Protein AF-A0A820RBP0-F1 (afdb_monomer_lite)

Secondary structure (DSSP, 8-state):
-B-HHHHHHHHHHHHTTTT--EEEE---SS--HHHHHHHHHHHHTT-EEEEEEETTEEEEEE---S-EEGGGGTT-GGGGGGHHHHHHHHSEEE-------SS-----HHHHHHHHHTT-EESSSSEEE-----------EEEE-BPP-

InterPro domains:
  IPR013792 RNA 3'-terminal phosphate cyclase/enolpyruvate transferase, alpha/beta [SSF55205] (1-123)
  IPR036968 Enolpyruvate transferase domain superfamily [G3DSA:3.65.10.10] (3-129)

Sequence (149 aa):
PTDKNVCVHLLFAAIGLRRNVCFVNGFSKNLSYDVIRILQWIDDYNIANLHFSNQQSLTITPNDHKLIDLTTASFSRASIDIAGNILLTYGIVHCIEVGGCQFTKRPIDRHLNLLVALGGYTDDGKIFYLKKDWKNSNDEFIFDCRTTN

Radius of gyration: 15.4 Å; chains: 1; bounding box: 37×34×46 Å

Structure (mmCIF, N/CA/C/O backbone):
data_AF-A0A820RBP0-F1
#
_entry.id   AF-A0A820RBP0-F1
#
loop_
_atom_site.group_PDB
_atom_site.id
_atom_site.type_symbol
_atom_site.label_atom_id
_atom_site.label_alt_id
_atom_site.label_comp_id
_atom_site.label_asym_id
_atom_site.label_entity_id
_atom_site.label_seq_id
_atom_site.pdbx_PDB_ins_code
_atom_site.Cartn_x
_atom_site.Cartn_y
_atom_site.Cartn_z
_atom_site.occupancy
_atom_site.B_iso_or_equiv
_atom_site.auth_seq_id
_atom_site.auth_comp_id
_atom_site.auth_asym_id
_atom_site.auth_atom_id
_atom_site.pdbx_PDB_model_num
ATOM 1 N N . PRO A 1 1 ? -3.572 0.327 23.825 1.00 64.81 1 PRO A N 1
ATOM 2 C CA . PRO A 1 1 ? -3.258 1.475 22.938 1.00 64.81 1 PRO A CA 1
ATOM 3 C C . PRO A 1 1 ? -2.958 0.949 21.534 1.00 64.81 1 PRO A C 1
ATOM 5 O O . PRO A 1 1 ? -2.448 -0.162 21.438 1.00 64.81 1 PRO A O 1
ATOM 8 N N . THR A 1 2 ? -3.304 1.679 20.473 1.00 77.50 2 THR A N 1
ATOM 9 C CA . THR A 1 2 ? -2.952 1.264 19.103 1.00 77.50 2 THR A CA 1
ATOM 10 C C . THR A 1 2 ? -1.495 1.596 18.835 1.00 77.50 2 THR A C 1
ATOM 12 O O . THR A 1 2 ? -1.098 2.749 19.016 1.00 77.50 2 THR A O 1
ATOM 15 N N . ASP A 1 3 ? -0.710 0.621 18.382 1.00 87.19 3 ASP A N 1
ATOM 16 C CA . ASP A 1 3 ? 0.626 0.914 17.875 1.00 87.19 3 ASP A CA 1
ATOM 17 C C . ASP A 1 3 ? 0.512 1.504 16.465 1.00 87.19 3 ASP A C 1
ATOM 19 O O . ASP A 1 3 ? -0.050 0.897 15.549 1.00 87.19 3 ASP A O 1
ATOM 23 N N . LYS A 1 4 ? 1.041 2.719 16.295 1.00 87.62 4 LYS A N 1
ATOM 24 C CA . LYS A 1 4 ? 1.002 3.434 15.019 1.00 87.62 4 LYS A CA 1
ATOM 25 C C . LYS A 1 4 ? 1.669 2.638 13.900 1.00 87.62 4 LYS A C 1
ATOM 27 O O . LYS A 1 4 ? 1.103 2.541 12.816 1.00 87.62 4 LYS A O 1
ATOM 32 N N . ASN A 1 5 ? 2.880 2.144 14.136 1.00 88.25 5 ASN A N 1
ATOM 33 C CA . ASN A 1 5 ? 3.684 1.510 13.098 1.00 88.25 5 ASN A CA 1
ATOM 34 C C . ASN A 1 5 ? 3.034 0.192 12.683 1.00 88.25 5 ASN A C 1
ATOM 36 O O . ASN A 1 5 ? 2.888 -0.066 11.491 1.00 88.25 5 ASN A O 1
ATOM 40 N N . VAL A 1 6 ? 2.550 -0.586 13.656 1.00 88.44 6 VAL A N 1
ATOM 41 C CA . VAL A 1 6 ? 1.792 -1.814 13.382 1.00 88.44 6 VAL A CA 1
ATOM 42 C C . VAL A 1 6 ? 0.554 -1.499 12.544 1.00 88.44 6 VAL A C 1
ATOM 44 O O . VAL A 1 6 ? 0.346 -2.124 11.510 1.00 88.44 6 VAL A O 1
ATOM 47 N N . CYS A 1 7 ? -0.237 -0.493 12.927 1.00 89.19 7 CYS A N 1
ATOM 48 C CA . CYS A 1 7 ? -1.435 -0.109 12.180 1.00 89.19 7 CYS A CA 1
ATOM 49 C C . CYS A 1 7 ? -1.113 0.297 10.730 1.00 89.19 7 CYS A C 1
ATOM 51 O O . CYS A 1 7 ? -1.757 -0.192 9.808 1.00 89.19 7 CYS A O 1
ATOM 53 N N . VAL A 1 8 ? -0.076 1.115 10.515 1.00 89.88 8 VAL A N 1
ATOM 54 C CA . VAL A 1 8 ? 0.390 1.513 9.174 1.00 89.88 8 VAL A CA 1
ATOM 55 C C . VAL A 1 8 ? 0.734 0.292 8.314 1.00 89.88 8 VAL A C 1
ATOM 57 O O . VAL A 1 8 ? 0.234 0.172 7.197 1.00 89.88 8 VAL A O 1
ATOM 60 N N . HIS A 1 9 ? 1.542 -0.638 8.830 1.00 88.38 9 HIS A N 1
ATOM 61 C CA . HIS A 1 9 ? 1.934 -1.827 8.070 1.00 88.38 9 HIS A CA 1
ATOM 62 C C . HIS A 1 9 ? 0.759 -2.775 7.810 1.00 88.38 9 HIS A C 1
ATOM 64 O O . HIS A 1 9 ? 0.684 -3.351 6.728 1.00 88.38 9 HIS A O 1
ATOM 70 N N . LEU A 1 10 ? -0.175 -2.917 8.755 1.00 89.19 10 LEU A N 1
ATOM 71 C CA . LEU A 1 10 ? -1.364 -3.754 8.574 1.00 89.19 10 LEU A CA 1
ATOM 72 C C . LEU A 1 10 ? -2.340 -3.171 7.547 1.00 89.19 10 LEU A C 1
ATOM 74 O O . LEU A 1 10 ? -2.876 -3.920 6.734 1.00 89.19 10 LEU A O 1
ATOM 78 N N . LEU A 1 11 ? -2.536 -1.848 7.536 1.00 90.44 11 LEU A N 1
ATOM 79 C CA . LEU A 1 11 ? -3.332 -1.173 6.505 1.00 90.44 11 LEU A CA 1
ATOM 80 C C . LEU A 1 11 ? -2.748 -1.410 5.114 1.00 90.44 11 LEU A C 1
ATOM 82 O O . LEU A 1 11 ? -3.474 -1.743 4.180 1.00 90.44 11 LEU A O 1
ATOM 86 N N . PHE A 1 12 ? -1.429 -1.290 4.984 1.00 89.19 12 PHE A N 1
ATOM 87 C CA . PHE A 1 12 ? -0.759 -1.594 3.731 1.00 89.19 12 PHE A CA 1
ATOM 88 C C . PHE A 1 12 ? -0.865 -3.079 3.366 1.00 89.19 12 PHE A C 1
ATOM 90 O O . PHE A 1 12 ? -1.239 -3.406 2.244 1.00 89.19 12 PHE A O 1
ATOM 97 N N . ALA A 1 13 ? -0.625 -3.997 4.301 1.00 87.12 13 ALA A N 1
ATOM 98 C CA . ALA A 1 13 ? -0.778 -5.426 4.041 1.00 87.12 13 ALA A CA 1
ATOM 99 C C . ALA A 1 13 ? -2.185 -5.764 3.519 1.00 87.12 13 ALA A C 1
ATOM 101 O O . ALA A 1 13 ? -2.299 -6.510 2.550 1.00 87.12 13 ALA A O 1
ATOM 102 N N . ALA A 1 14 ? -3.231 -5.157 4.092 1.00 88.38 14 ALA A N 1
ATOM 103 C CA . ALA A 1 14 ? -4.622 -5.366 3.694 1.00 88.38 14 ALA A CA 1
ATOM 104 C C . ALA A 1 14 ? -4.897 -5.021 2.220 1.00 88.38 14 ALA A C 1
ATOM 106 O O . ALA A 1 14 ? -5.542 -5.798 1.520 1.00 88.38 14 ALA A O 1
ATOM 107 N N . ILE A 1 15 ? -4.366 -3.900 1.719 1.00 86.12 15 ILE A N 1
ATOM 108 C CA . ILE A 1 15 ? -4.494 -3.486 0.303 1.00 86.12 15 ILE A CA 1
ATOM 109 C C . ILE A 1 15 ? -3.884 -4.532 -0.642 1.00 86.12 15 ILE A C 1
ATOM 111 O O . ILE A 1 15 ? -4.366 -4.769 -1.754 1.00 86.12 15 ILE A O 1
ATOM 115 N N . GLY A 1 16 ? -2.814 -5.168 -0.175 1.00 82.19 16 GLY A N 1
ATOM 116 C CA . GLY A 1 16 ? -2.076 -6.197 -0.880 1.00 82.19 16 GLY A CA 1
ATOM 117 C C . GLY A 1 16 ? -2.789 -7.542 -1.021 1.00 82.19 16 GLY A C 1
ATOM 118 O O . GLY A 1 16 ? -2.331 -8.395 -1.772 1.00 82.19 16 GLY A O 1
ATOM 119 N N . LEU A 1 17 ? -3.915 -7.758 -0.339 1.00 80.69 17 LEU A N 1
ATOM 120 C CA . LEU A 1 17 ? -4.596 -9.053 -0.329 1.00 80.69 17 LEU A CA 1
ATOM 121 C C . LEU A 1 17 ? -5.629 -9.237 -1.452 1.00 80.69 17 LEU A C 1
ATOM 123 O O . LEU A 1 17 ? -6.337 -10.227 -1.400 1.00 80.69 17 LEU A O 1
ATOM 127 N N . ARG A 1 18 ? -5.751 -8.315 -2.422 1.00 74.19 18 ARG A N 1
ATOM 128 C CA . ARG A 1 18 ? -6.648 -8.345 -3.610 1.00 74.19 18 ARG A CA 1
ATOM 129 C C . ARG A 1 18 ? -7.845 -9.306 -3.536 1.00 74.19 18 ARG A C 1
ATOM 131 O O . ARG A 1 18 ? -7.694 -10.508 -3.723 1.00 74.19 18 ARG A O 1
ATOM 138 N N . ARG A 1 19 ? -9.057 -8.743 -3.438 1.00 69.56 19 ARG A N 1
ATOM 139 C CA . ARG A 1 19 ? -10.358 -9.451 -3.345 1.00 69.56 19 ARG A CA 1
ATOM 140 C C . ARG A 1 19 ? -10.629 -10.169 -2.020 1.00 69.56 19 ARG A C 1
ATOM 142 O O . ARG A 1 19 ? -11.751 -10.621 -1.821 1.00 69.56 19 ARG A O 1
ATOM 149 N N . ASN A 1 20 ? -9.663 -10.212 -1.111 1.00 75.69 20 ASN A N 1
ATOM 150 C CA . ASN A 1 20 ? -9.859 -10.745 0.231 1.00 75.69 20 ASN A CA 1
ATOM 151 C C . ASN A 1 20 ? -10.341 -9.655 1.189 1.00 75.69 20 ASN A C 1
ATOM 153 O O . ASN A 1 20 ? -9.841 -8.528 1.167 1.00 75.69 20 ASN A O 1
ATOM 157 N N . VAL A 1 21 ? -11.300 -10.000 2.046 1.00 79.44 21 VAL A N 1
ATOM 158 C CA . VAL A 1 21 ? -11.778 -9.100 3.097 1.00 79.44 21 VAL A CA 1
ATOM 159 C C . VAL A 1 21 ? -10.801 -9.159 4.262 1.00 79.44 21 VAL A C 1
ATOM 161 O O . VAL A 1 21 ? -10.451 -10.234 4.754 1.00 79.44 21 VAL A O 1
ATOM 164 N N . CYS A 1 22 ? -10.355 -7.987 4.694 1.00 82.06 22 CYS A N 1
ATOM 165 C CA . CYS A 1 22 ? -9.424 -7.848 5.794 1.00 82.06 22 CYS A CA 1
ATOM 166 C C . CYS A 1 22 ? -10.085 -7.136 6.973 1.00 82.06 22 CYS A C 1
ATOM 168 O O . CYS A 1 22 ? -10.597 -6.025 6.830 1.00 82.06 22 CYS A O 1
ATOM 170 N N . PHE A 1 23 ? -9.997 -7.735 8.157 1.00 79.94 23 PHE A N 1
ATOM 171 C CA . PHE A 1 23 ? -10.451 -7.126 9.405 1.00 79.94 23 PHE A CA 1
ATOM 172 C C . PHE A 1 23 ? -9.249 -6.644 10.205 1.00 79.94 23 PHE A C 1
ATOM 174 O O . PHE A 1 23 ? -8.421 -7.448 10.624 1.00 79.94 23 PHE A O 1
ATOM 181 N N . VAL A 1 24 ? -9.154 -5.338 10.436 1.00 77.81 24 VAL A N 1
ATOM 182 C CA . VAL A 1 24 ? -8.121 -4.740 11.283 1.00 77.81 24 VAL A CA 1
ATOM 183 C C . VAL A 1 24 ? -8.773 -4.295 12.589 1.00 77.81 24 VAL A C 1
ATOM 185 O O . VAL A 1 24 ? -9.561 -3.347 12.627 1.00 77.81 24 VAL A O 1
ATOM 188 N N . ASN A 1 25 ? -8.456 -5.009 13.667 1.00 81.81 25 ASN A N 1
ATOM 189 C CA . ASN A 1 25 ? -8.980 -4.745 15.007 1.00 81.81 25 ASN A CA 1
ATOM 190 C C . ASN A 1 25 ? -7.990 -3.948 15.854 1.00 81.81 25 ASN A C 1
ATOM 192 O O . 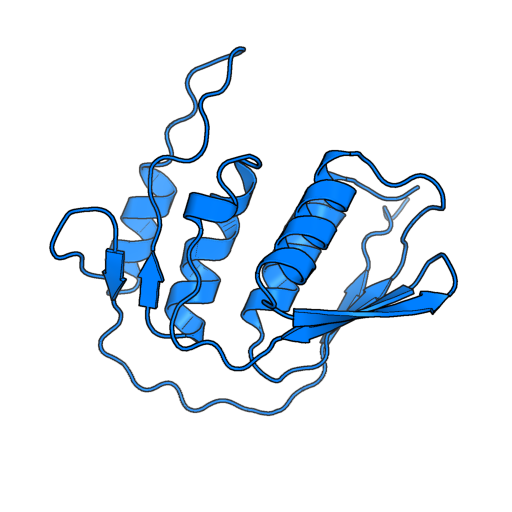ASN A 1 25 ? -6.784 -3.996 15.621 1.00 81.81 25 ASN A O 1
ATOM 196 N N . GLY A 1 26 ? -8.498 -3.272 16.887 1.00 72.88 26 GLY A N 1
ATOM 197 C CA . GLY A 1 26 ? -7.668 -2.581 17.875 1.00 72.88 26 GLY A CA 1
ATOM 198 C C . GLY A 1 26 ? -7.421 -1.104 17.584 1.00 72.88 26 GLY A C 1
ATOM 199 O O . GLY A 1 26 ? -6.500 -0.529 18.169 1.00 72.88 26 GLY A O 1
ATOM 200 N N . PHE A 1 27 ? -8.233 -0.478 16.724 1.00 80.06 27 PHE A N 1
ATOM 201 C CA . PHE A 1 27 ? -8.213 0.973 16.547 1.00 80.06 27 PHE A CA 1
ATOM 202 C C . PHE A 1 27 ? -8.585 1.652 17.871 1.00 80.06 27 PHE A C 1
ATOM 204 O O . PHE A 1 27 ? -9.561 1.303 18.535 1.00 80.06 27 PHE A O 1
ATOM 211 N N . SER A 1 28 ? -7.779 2.618 18.295 1.00 77.19 28 SER A N 1
ATOM 212 C CA . SER A 1 28 ? -8.120 3.496 19.407 1.00 77.19 28 SER A CA 1
ATOM 213 C C . SER A 1 28 ? -8.971 4.646 18.884 1.00 77.19 28 SER A C 1
ATOM 215 O O . SER A 1 28 ? -8.874 5.009 17.714 1.00 77.19 28 SER A O 1
ATOM 217 N N . LYS A 1 29 ? -9.756 5.277 19.765 1.00 76.56 29 LYS A N 1
ATOM 218 C CA . LYS A 1 29 ? -10.550 6.462 19.397 1.00 76.56 29 LYS A CA 1
ATOM 219 C C . LYS A 1 29 ? -9.692 7.606 18.838 1.00 76.56 29 LYS A C 1
ATOM 221 O O . LYS A 1 29 ? -10.199 8.427 18.085 1.00 76.56 29 LYS A O 1
ATOM 226 N N . ASN A 1 30 ? -8.406 7.640 19.194 1.00 81.44 30 ASN A N 1
ATOM 227 C CA . ASN A 1 30 ? -7.466 8.678 18.794 1.00 81.44 30 ASN A CA 1
ATOM 228 C C . ASN A 1 30 ? -6.434 8.088 17.831 1.00 81.44 30 ASN A C 1
ATOM 230 O O . ASN A 1 30 ? -5.362 7.638 18.242 1.00 81.44 30 ASN A O 1
ATOM 234 N N . LEU A 1 31 ? -6.767 8.066 16.543 1.00 85.69 31 LEU A N 1
ATOM 235 C CA . LEU A 1 31 ? -5.827 7.632 15.516 1.00 85.69 31 LEU A CA 1
ATOM 236 C C . LEU A 1 31 ? -4.732 8.664 15.308 1.00 85.69 31 LEU A C 1
ATOM 238 O O . LEU A 1 31 ? -4.951 9.871 15.395 1.00 85.69 31 LEU A O 1
ATOM 242 N N . SER A 1 32 ? -3.533 8.165 15.026 1.00 90.12 32 SER A N 1
ATOM 243 C CA . SER A 1 32 ? -2.438 9.032 14.625 1.00 90.12 32 SER A CA 1
ATOM 244 C C . SER A 1 32 ? -2.742 9.658 13.263 1.00 90.12 32 SER A C 1
ATOM 246 O O . SER A 1 32 ? -3.438 9.078 12.426 1.00 90.12 32 SER A O 1
ATOM 248 N N . TYR A 1 33 ? -2.163 10.831 13.022 1.00 90.31 33 TYR A N 1
ATOM 249 C CA . TYR A 1 33 ? -2.302 11.526 11.746 1.00 90.31 33 TYR A CA 1
ATOM 250 C C . TYR A 1 33 ? -1.813 10.677 10.557 1.00 90.31 33 TYR A C 1
ATOM 252 O O . TYR A 1 33 ? -2.465 10.659 9.519 1.00 90.31 33 TYR A O 1
ATOM 260 N N . ASP A 1 34 ? -0.733 9.905 10.726 1.00 89.19 34 ASP A N 1
ATOM 261 C CA . ASP A 1 34 ? -0.207 9.011 9.682 1.00 89.19 34 ASP A CA 1
ATOM 262 C C . ASP A 1 34 ? -1.237 7.951 9.263 1.00 89.19 34 ASP A C 1
ATOM 264 O O . ASP A 1 34 ? -1.427 7.705 8.074 1.00 89.19 34 ASP A O 1
ATOM 268 N N . VAL A 1 35 ? -1.934 7.354 10.237 1.00 91.25 35 VAL A N 1
ATOM 269 C CA . VAL A 1 35 ? -2.987 6.358 9.988 1.00 91.25 35 VAL A CA 1
ATOM 270 C C . VAL A 1 35 ? -4.173 7.003 9.273 1.00 91.25 35 VAL A C 1
ATOM 272 O O . VAL A 1 35 ? -4.642 6.467 8.274 1.00 91.25 35 VAL A O 1
ATOM 275 N N . ILE A 1 36 ? -4.621 8.177 9.733 1.00 92.12 36 ILE A N 1
ATOM 276 C CA . ILE A 1 36 ? -5.725 8.918 9.101 1.00 92.12 36 ILE A CA 1
ATOM 277 C C . ILE A 1 36 ? -5.402 9.225 7.637 1.00 92.12 36 ILE A C 1
ATOM 279 O O . ILE A 1 36 ? -6.236 8.993 6.768 1.00 92.12 36 ILE A O 1
ATOM 283 N N . ARG A 1 37 ? -4.182 9.685 7.346 1.00 93.12 37 ARG A N 1
ATOM 284 C CA . ARG A 1 37 ? -3.767 9.993 5.974 1.00 93.12 37 ARG A CA 1
ATOM 285 C C . ARG A 1 37 ? -3.744 8.778 5.058 1.00 93.12 37 ARG A C 1
ATOM 287 O O . ARG A 1 37 ? -4.060 8.915 3.883 1.00 93.12 37 ARG A O 1
ATOM 294 N N . ILE A 1 38 ? -3.368 7.605 5.569 1.00 92.81 38 ILE A N 1
ATOM 295 C CA . ILE A 1 38 ? -3.424 6.362 4.789 1.00 92.81 38 ILE A CA 1
ATOM 296 C C . ILE A 1 38 ? -4.876 6.000 4.480 1.00 92.81 38 ILE A C 1
ATOM 298 O O . ILE A 1 38 ? -5.173 5.670 3.339 1.00 92.81 38 ILE A O 1
ATOM 302 N N . LEU A 1 39 ? -5.782 6.102 5.456 1.00 93.88 39 LEU A N 1
ATOM 303 C CA . LEU A 1 39 ? -7.207 5.840 5.232 1.00 93.88 39 LEU A CA 1
ATOM 304 C C . LEU A 1 39 ? -7.809 6.809 4.204 1.00 93.88 39 LEU A C 1
ATOM 306 O O . LEU A 1 39 ? -8.515 6.368 3.307 1.00 93.88 39 LEU A O 1
ATOM 310 N N . GLN A 1 40 ? -7.474 8.099 4.296 1.00 94.31 40 GLN A N 1
ATOM 311 C CA . GLN A 1 40 ? -7.878 9.105 3.308 1.00 94.31 40 GLN A CA 1
ATOM 312 C C . GLN A 1 40 ? -7.333 8.781 1.921 1.00 94.31 40 GLN A C 1
ATOM 314 O O . GLN A 1 40 ? -8.080 8.792 0.959 1.00 94.31 40 GLN A O 1
ATOM 319 N N . TRP A 1 41 ? -6.056 8.417 1.814 1.00 93.50 41 TRP A N 1
ATOM 320 C CA . TRP A 1 41 ? -5.469 8.011 0.540 1.00 93.50 41 TRP A CA 1
ATOM 321 C C . TRP A 1 41 ? -6.153 6.779 -0.065 1.00 93.50 41 TRP A C 1
ATOM 323 O O . TRP A 1 41 ? -6.380 6.737 -1.271 1.00 93.50 41 TRP A O 1
ATOM 333 N N . ILE A 1 42 ? -6.511 5.789 0.756 1.00 93.50 42 ILE A N 1
ATOM 334 C CA . ILE A 1 42 ? -7.264 4.621 0.288 1.00 93.50 42 ILE A CA 1
ATOM 335 C C . ILE A 1 42 ? -8.619 5.049 -0.298 1.00 93.50 42 ILE A C 1
ATOM 337 O O . ILE A 1 42 ? -8.993 4.543 -1.355 1.00 93.50 42 ILE A O 1
ATOM 341 N N . ASP A 1 43 ? -9.323 5.968 0.362 1.00 94.62 43 ASP A N 1
ATOM 342 C CA . ASP A 1 43 ? -10.646 6.455 -0.048 1.00 94.62 43 ASP A CA 1
ATOM 343 C C . ASP A 1 43 ? -10.571 7.373 -1.285 1.00 94.62 43 ASP A C 1
ATOM 345 O O . ASP A 1 43 ? -11.200 7.095 -2.305 1.00 94.62 43 ASP A O 1
ATOM 349 N N . ASP A 1 44 ? -9.709 8.396 -1.252 1.00 94.75 44 ASP A N 1
ATOM 350 C CA . ASP A 1 44 ? -9.524 9.402 -2.310 1.00 94.75 44 ASP A CA 1
ATOM 351 C C . ASP A 1 44 ? -9.156 8.774 -3.664 1.00 94.75 44 ASP A C 1
ATOM 353 O O . ASP A 1 44 ? -9.576 9.249 -4.721 1.00 94.75 44 ASP A O 1
ATOM 357 N N . TYR A 1 45 ? -8.365 7.696 -3.639 1.00 92.75 45 TYR A N 1
ATOM 358 C CA . TYR A 1 45 ? -7.927 6.973 -4.837 1.00 92.75 45 TYR A CA 1
ATOM 359 C C . TYR A 1 45 ? -8.722 5.686 -5.086 1.00 92.75 45 TYR A C 1
ATOM 361 O O . TYR A 1 45 ? -8.369 4.905 -5.975 1.00 92.75 45 TYR A O 1
ATOM 369 N N . ASN A 1 46 ? -9.805 5.475 -4.331 1.00 93.25 46 ASN A N 1
ATOM 370 C CA . ASN A 1 46 ? -10.707 4.333 -4.440 1.00 93.25 46 ASN A CA 1
ATOM 371 C C . ASN A 1 46 ? -9.972 2.979 -4.425 1.00 93.25 46 ASN A C 1
ATOM 373 O O . ASN A 1 46 ? -10.324 2.083 -5.185 1.00 93.25 46 ASN A O 1
ATOM 377 N N . ILE A 1 47 ? -8.942 2.828 -3.588 1.00 91.94 47 ILE A N 1
ATOM 378 C CA . ILE A 1 47 ? -8.074 1.637 -3.528 1.00 91.94 47 ILE A CA 1
ATOM 379 C C . ILE A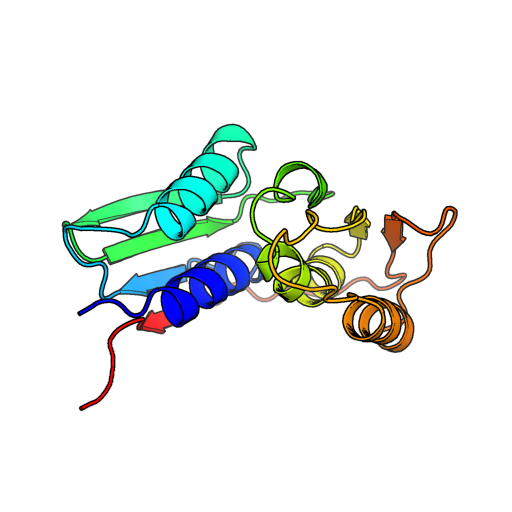 1 47 ? -8.793 0.451 -2.877 1.00 91.94 47 ILE A C 1
ATOM 381 O O . ILE A 1 47 ? -8.621 -0.707 -3.267 1.00 91.94 47 ILE A O 1
ATOM 385 N N . ALA A 1 48 ? -9.592 0.731 -1.852 1.00 93.19 48 ALA A N 1
ATOM 386 C CA . ALA A 1 48 ? -10.360 -0.262 -1.121 1.00 93.19 48 ALA A CA 1
ATOM 387 C C . ALA A 1 48 ? -11.601 0.383 -0.509 1.00 93.19 48 ALA A C 1
ATOM 389 O O . ALA A 1 48 ? -11.563 1.536 -0.089 1.00 93.19 48 ALA A O 1
ATOM 390 N N . ASN A 1 49 ? -12.674 -0.393 -0.377 1.00 93.19 49 ASN A N 1
ATOM 391 C CA . ASN A 1 49 ? -13.820 0.023 0.422 1.00 93.19 49 ASN A CA 1
ATOM 392 C C . ASN A 1 49 ? -13.477 -0.112 1.907 1.00 93.19 49 ASN A C 1
ATOM 394 O O . ASN A 1 49 ? -13.055 -1.182 2.361 1.00 93.19 49 ASN A O 1
ATOM 398 N N . LEU A 1 50 ? -13.685 0.970 2.653 1.00 93.88 50 LEU A N 1
ATOM 399 C CA . LEU A 1 50 ? -13.442 1.051 4.088 1.00 93.88 50 LEU A CA 1
ATOM 400 C C . LEU A 1 50 ? -14.777 1.052 4.838 1.00 93.88 50 LEU A C 1
ATOM 402 O O . LEU A 1 50 ? -15.614 1.926 4.631 1.00 93.88 50 LEU A O 1
ATOM 406 N N . HIS A 1 51 ? -14.977 0.091 5.739 1.00 93.50 51 HIS A N 1
ATOM 407 C CA . HIS A 1 51 ? -16.173 0.030 6.577 1.00 93.50 51 HIS A CA 1
ATOM 408 C C . HIS A 1 51 ? -15.811 -0.130 8.053 1.00 93.50 51 HIS A C 1
ATOM 410 O O . HIS A 1 51 ? -15.297 -1.166 8.479 1.00 93.50 51 HIS A O 1
ATOM 416 N N . PHE A 1 52 ? -16.113 0.892 8.850 1.00 89.81 52 PHE A N 1
ATOM 417 C CA . PHE A 1 52 ? -16.002 0.820 10.303 1.00 89.81 52 PHE A CA 1
ATOM 418 C C . PHE A 1 52 ? -17.262 0.171 10.879 1.00 89.81 52 PHE A C 1
ATOM 420 O O . PHE A 1 52 ? -18.331 0.776 10.868 1.00 89.81 52 PHE A O 1
ATOM 427 N N . SER A 1 53 ? -17.135 -1.049 11.404 1.00 83.69 53 SER A N 1
ATOM 428 C CA . SER A 1 53 ? -18.250 -1.739 12.070 1.00 83.69 53 SER A CA 1
ATOM 429 C C . SER A 1 53 ? -18.485 -1.209 13.488 1.00 83.69 53 SER A C 1
ATOM 431 O O . SER A 1 53 ? -19.597 -1.254 14.009 1.00 83.69 53 SER A O 1
ATOM 433 N N . ASN A 1 54 ? -17.437 -0.683 14.123 1.00 81.25 54 ASN A N 1
ATOM 434 C CA . ASN A 1 54 ? -17.474 0.007 15.408 1.00 81.25 54 ASN A CA 1
ATOM 435 C C . ASN A 1 54 ? -16.260 0.960 15.517 1.00 81.25 54 ASN A C 1
ATOM 437 O O . ASN A 1 54 ? -15.474 1.092 14.582 1.00 81.25 54 ASN A O 1
ATOM 441 N N . GLN A 1 55 ? -16.070 1.621 16.667 1.00 79.88 55 GLN A N 1
ATOM 442 C CA . GLN A 1 55 ? -14.947 2.558 16.879 1.00 79.88 55 GLN A CA 1
ATOM 443 C C . GLN A 1 55 ? -13.553 1.894 16.951 1.00 79.88 55 GLN A C 1
ATOM 445 O O . GLN A 1 55 ? -12.566 2.595 17.158 1.00 79.88 55 GLN A O 1
ATOM 450 N N . GLN A 1 56 ? -13.460 0.565 16.847 1.00 85.19 56 GLN A N 1
ATOM 451 C CA . GLN A 1 56 ? -12.234 -0.214 17.057 1.00 85.19 56 GLN A CA 1
ATOM 452 C C . GLN A 1 56 ? -11.919 -1.224 15.942 1.00 85.19 56 GLN A C 1
ATOM 454 O O . GLN A 1 56 ? -10.828 -1.800 15.948 1.00 85.19 56 GLN A O 1
ATOM 459 N N . SER A 1 57 ? -12.840 -1.431 15.003 1.00 87.44 57 SER A N 1
ATOM 460 C CA . SER A 1 57 ? -12.759 -2.455 13.966 1.00 87.44 57 SER A CA 1
ATOM 461 C C . SER A 1 57 ? -13.012 -1.838 12.598 1.00 87.44 57 SER A C 1
ATOM 463 O O . SER A 1 57 ? -14.073 -1.263 12.343 1.00 87.44 57 SER A O 1
ATOM 465 N N . LEU A 1 58 ? -12.031 -1.997 11.717 1.00 91.50 58 LEU A N 1
ATOM 466 C CA . LEU A 1 58 ? -12.085 -1.573 10.327 1.00 91.50 58 LEU A CA 1
ATOM 467 C C . LEU A 1 58 ? -12.098 -2.805 9.426 1.00 91.50 58 LEU A C 1
ATOM 469 O O . LEU A 1 58 ? -11.224 -3.663 9.524 1.00 91.50 58 LEU A O 1
ATOM 473 N N . THR A 1 59 ? -13.071 -2.863 8.529 1.00 91.75 59 THR A N 1
ATOM 474 C CA . THR A 1 59 ? -13.107 -3.820 7.424 1.00 91.75 59 THR A CA 1
ATOM 475 C C . THR A 1 59 ? -12.574 -3.135 6.173 1.00 91.75 59 THR A C 1
ATOM 477 O O . THR A 1 59 ? -13.015 -2.036 5.838 1.00 91.75 59 THR A O 1
ATOM 480 N N . ILE A 1 60 ? -11.632 -3.779 5.491 1.00 92.31 60 ILE A N 1
ATOM 481 C CA . ILE A 1 60 ? -10.996 -3.294 4.266 1.00 92.31 60 ILE A CA 1
ATOM 482 C C . ILE A 1 60 ? -11.265 -4.321 3.178 1.00 92.31 60 ILE A C 1
ATOM 484 O O . ILE A 1 60 ? -10.893 -5.485 3.318 1.00 92.31 60 ILE A O 1
ATOM 488 N N . THR A 1 61 ? -11.908 -3.888 2.099 1.00 91.69 61 THR A N 1
ATOM 489 C CA . THR A 1 61 ? -12.154 -4.725 0.918 1.00 91.69 61 THR A CA 1
ATOM 490 C C . THR A 1 61 ? -11.435 -4.105 -0.277 1.00 91.69 61 THR A C 1
ATOM 492 O O . THR A 1 61 ? -11.946 -3.125 -0.825 1.00 91.69 61 THR A O 1
ATOM 495 N N . PRO A 1 62 ? -10.249 -4.613 -0.669 1.00 90.50 62 PRO A N 1
ATOM 496 C CA . PRO A 1 62 ? -9.494 -4.080 -1.797 1.00 90.50 62 PRO A CA 1
ATOM 497 C C . PRO A 1 62 ? -10.301 -4.145 -3.092 1.00 90.50 62 PRO A C 1
ATOM 499 O O . PRO A 1 62 ? -10.867 -5.190 -3.426 1.00 90.50 62 PRO A O 1
ATOM 502 N N . ASN A 1 63 ? -10.322 -3.040 -3.830 1.00 89.56 63 ASN A N 1
ATOM 503 C CA . ASN A 1 63 ? -10.933 -2.985 -5.151 1.00 89.56 63 ASN A CA 1
ATOM 504 C C . ASN A 1 63 ? -10.020 -3.670 -6.186 1.00 89.56 63 ASN A C 1
ATOM 506 O O . ASN A 1 63 ? -8.816 -3.836 -5.979 1.00 89.56 63 ASN A O 1
ATOM 510 N N . ASP A 1 64 ? -10.579 -4.103 -7.320 1.00 83.94 64 ASP A N 1
ATOM 511 C CA . ASP A 1 64 ? -9.784 -4.739 -8.379 1.00 83.94 64 ASP A CA 1
ATOM 512 C C . ASP A 1 64 ? -9.082 -3.666 -9.222 1.00 83.94 64 ASP A C 1
ATOM 514 O O . ASP A 1 64 ? -9.607 -3.180 -10.225 1.00 83.94 64 ASP A O 1
ATOM 518 N N . HIS A 1 65 ? -7.885 -3.273 -8.790 1.00 81.75 65 HIS A N 1
ATOM 519 C CA . HIS A 1 65 ? -7.038 -2.351 -9.537 1.00 81.75 65 HIS A CA 1
ATOM 520 C C . HIS A 1 65 ? -6.168 -3.087 -10.546 1.00 81.75 65 HIS A C 1
ATOM 522 O O . HIS A 1 65 ? -5.640 -4.163 -10.284 1.00 81.75 65 HIS A O 1
ATOM 528 N N . LYS A 1 66 ? -5.964 -2.462 -11.707 1.00 78.88 66 LYS A N 1
ATOM 529 C CA . LYS A 1 66 ? -4.926 -2.891 -12.653 1.00 78.88 66 LYS A CA 1
ATOM 530 C C . LYS A 1 66 ? -3.562 -2.306 -12.323 1.00 78.88 66 LYS A C 1
ATOM 532 O O . LYS A 1 66 ? -2.573 -2.857 -12.765 1.00 78.88 66 LYS A O 1
ATOM 537 N N . LEU A 1 67 ? -3.525 -1.186 -11.605 1.00 83.88 67 LEU A N 1
ATOM 538 C CA . LEU A 1 67 ? -2.324 -0.470 -11.201 1.00 83.88 67 LEU A CA 1
ATOM 539 C C . LEU A 1 67 ? -2.630 0.268 -9.903 1.00 83.88 67 LEU A C 1
ATOM 541 O O . LEU A 1 67 ? -3.657 0.942 -9.810 1.00 83.88 67 LEU A O 1
ATOM 545 N N . ILE A 1 68 ? -1.716 0.173 -8.942 1.00 86.25 68 ILE A N 1
ATOM 546 C CA . ILE A 1 68 ? -1.693 1.057 -7.781 1.00 86.25 68 ILE A CA 1
ATOM 547 C C . ILE A 1 68 ? -0.480 1.975 -7.912 1.00 86.25 68 ILE A C 1
ATOM 549 O O . ILE A 1 68 ? 0.658 1.526 -8.084 1.00 86.25 68 ILE A O 1
ATOM 553 N N . ASP A 1 69 ? -0.758 3.271 -7.847 1.00 88.31 69 ASP A N 1
ATOM 554 C CA . ASP A 1 69 ? 0.222 4.339 -7.946 1.00 88.31 69 ASP A CA 1
ATOM 555 C C . ASP A 1 69 ? 0.650 4.773 -6.534 1.00 88.31 69 ASP A C 1
ATOM 557 O O . ASP A 1 69 ? -0.082 5.471 -5.834 1.00 88.31 69 ASP A O 1
ATOM 561 N N . LEU A 1 70 ? 1.846 4.364 -6.098 1.00 88.94 70 LEU A N 1
ATOM 562 C CA . LEU A 1 70 ? 2.387 4.717 -4.779 1.00 88.94 70 LEU A CA 1
ATOM 563 C C . LEU A 1 70 ? 2.925 6.149 -4.704 1.00 88.94 70 LEU A C 1
ATOM 565 O O . LEU A 1 70 ? 3.259 6.631 -3.623 1.00 88.94 70 LEU A O 1
ATOM 569 N N . THR A 1 71 ? 2.976 6.867 -5.821 1.00 86.19 71 THR A N 1
ATOM 570 C CA . THR A 1 71 ? 3.404 8.271 -5.860 1.00 86.19 71 THR A CA 1
ATOM 571 C C . THR A 1 71 ? 2.406 9.159 -5.116 1.00 86.19 71 THR A C 1
ATOM 573 O O . THR A 1 71 ? 2.779 10.093 -4.399 1.00 86.19 71 THR A O 1
ATOM 576 N N . THR A 1 72 ? 1.135 8.769 -5.173 1.00 87.69 72 THR A N 1
ATOM 577 C CA . THR A 1 72 ? 0.026 9.377 -4.433 1.00 87.69 72 THR A CA 1
ATOM 578 C C . THR A 1 72 ? 0.094 9.103 -2.920 1.00 87.69 72 THR A C 1
ATOM 580 O O . THR A 1 72 ? -0.475 9.856 -2.129 1.00 87.69 72 THR A O 1
ATOM 583 N N . ALA A 1 73 ? 0.878 8.099 -2.503 1.00 87.62 73 ALA A N 1
ATOM 584 C CA . ALA A 1 73 ? 1.175 7.753 -1.111 1.00 87.62 73 ALA A CA 1
ATOM 585 C C . ALA A 1 73 ? 2.514 8.324 -0.598 1.00 87.62 73 ALA A C 1
ATOM 587 O O . ALA A 1 73 ? 2.938 8.014 0.519 1.00 87.62 73 ALA A O 1
ATOM 588 N N . SER A 1 74 ? 3.186 9.181 -1.381 1.00 86.25 74 SER A N 1
ATOM 589 C CA . SER A 1 74 ? 4.527 9.727 -1.082 1.00 86.25 74 SER A CA 1
ATOM 590 C C . SER A 1 74 ? 4.624 10.502 0.234 1.00 86.25 74 SER A C 1
ATOM 592 O O . SER A 1 74 ? 5.720 10.703 0.764 1.00 86.25 74 SER A O 1
ATOM 594 N N . PHE A 1 75 ? 3.483 10.897 0.798 1.00 85.81 75 PHE A N 1
ATOM 595 C CA . PHE A 1 75 ? 3.399 11.521 2.109 1.00 85.81 75 PHE A CA 1
ATOM 596 C C . PHE A 1 75 ? 3.814 10.617 3.268 1.00 85.81 75 PHE A C 1
ATOM 598 O O . PHE A 1 75 ? 4.189 11.115 4.329 1.00 85.81 75 PHE A O 1
ATOM 605 N N . SER A 1 76 ? 3.721 9.302 3.084 1.00 86.44 76 SER A N 1
ATOM 606 C CA . SER A 1 76 ? 4.170 8.317 4.051 1.00 86.44 76 SER A CA 1
ATOM 607 C C . SER A 1 76 ? 5.327 7.557 3.445 1.00 86.44 76 SER A C 1
ATOM 609 O O . SER A 1 76 ? 5.181 6.864 2.445 1.00 86.44 76 SER A O 1
ATOM 611 N N . ARG A 1 77 ? 6.492 7.626 4.083 1.00 86.31 77 ARG A N 1
ATOM 612 C CA . ARG A 1 77 ? 7.639 6.823 3.650 1.00 86.31 77 ARG A CA 1
ATOM 613 C C . ARG A 1 77 ? 7.406 5.323 3.783 1.00 86.31 77 ARG A C 1
ATOM 615 O O . ARG A 1 77 ? 8.022 4.572 3.043 1.00 86.31 77 ARG A O 1
ATOM 622 N N . ALA A 1 78 ? 6.531 4.908 4.699 1.00 87.12 78 ALA A N 1
ATOM 623 C CA . ALA A 1 78 ? 6.158 3.507 4.877 1.00 87.12 78 ALA A CA 1
ATOM 624 C C . ALA A 1 78 ? 5.369 2.953 3.674 1.00 87.12 78 ALA A C 1
ATOM 626 O O . ALA A 1 78 ? 5.195 1.747 3.555 1.00 87.12 78 ALA A O 1
ATOM 627 N N . SER A 1 79 ? 4.933 3.811 2.741 1.00 88.94 79 SER A N 1
ATOM 628 C CA . SER A 1 79 ? 4.341 3.358 1.479 1.00 88.94 79 SER A CA 1
ATOM 629 C C . SER A 1 79 ? 5.300 2.513 0.640 1.00 88.94 79 SER A C 1
ATOM 631 O O . SER A 1 79 ? 4.836 1.701 -0.146 1.00 88.94 79 SER A O 1
ATOM 633 N N . ILE A 1 80 ? 6.624 2.612 0.815 1.00 89.12 80 ILE A N 1
ATOM 634 C CA . ILE A 1 80 ? 7.547 1.717 0.099 1.00 89.12 80 ILE A CA 1
ATOM 635 C C . ILE A 1 80 ? 7.419 0.256 0.554 1.00 89.12 80 ILE A C 1
ATOM 637 O O . ILE A 1 80 ? 7.689 -0.660 -0.223 1.00 89.12 80 ILE A O 1
ATOM 641 N N . ASP A 1 81 ? 6.975 0.022 1.791 1.00 87.69 81 ASP A N 1
ATOM 642 C CA . ASP A 1 81 ? 6.912 -1.318 2.381 1.00 87.69 81 ASP A CA 1
ATOM 643 C C . ASP A 1 81 ? 5.870 -2.200 1.683 1.00 87.69 81 ASP A C 1
ATOM 645 O O . ASP A 1 81 ? 5.995 -3.424 1.674 1.00 87.69 81 ASP A O 1
ATOM 649 N N . ILE A 1 82 ? 4.868 -1.588 1.042 1.00 88.69 82 ILE A N 1
ATOM 650 C CA . ILE A 1 82 ? 3.830 -2.310 0.303 1.00 88.69 82 ILE A CA 1
ATOM 651 C C . ILE A 1 82 ? 4.203 -2.577 -1.159 1.00 88.69 82 ILE A C 1
ATOM 653 O O . ILE A 1 82 ? 3.557 -3.402 -1.799 1.00 88.69 82 ILE A O 1
ATOM 657 N N . ALA A 1 83 ? 5.230 -1.922 -1.710 1.00 89.81 83 ALA A N 1
ATOM 658 C CA . ALA A 1 83 ? 5.525 -1.995 -3.142 1.00 89.81 83 ALA A CA 1
ATOM 659 C C . ALA A 1 83 ? 5.723 -3.440 -3.623 1.00 89.81 83 ALA A C 1
ATOM 661 O O . ALA A 1 83 ? 5.185 -3.825 -4.658 1.00 89.81 83 ALA A O 1
ATOM 662 N N . GLY A 1 84 ? 6.423 -4.262 -2.834 1.00 88.56 84 GLY A N 1
ATOM 663 C CA . GLY A 1 84 ? 6.625 -5.677 -3.149 1.00 88.56 84 GLY A CA 1
ATOM 664 C C . GLY A 1 84 ? 5.329 -6.480 -3.109 1.00 88.56 84 GLY A C 1
ATOM 665 O O . GLY A 1 84 ? 5.097 -7.309 -3.983 1.00 88.56 84 GLY A O 1
ATOM 666 N N . ASN A 1 85 ? 4.461 -6.197 -2.137 1.00 87.00 85 ASN A N 1
ATOM 667 C CA . ASN A 1 85 ? 3.163 -6.851 -2.033 1.00 87.00 85 ASN A CA 1
ATOM 668 C C . ASN A 1 85 ? 2.267 -6.476 -3.227 1.00 87.00 85 ASN A C 1
ATOM 670 O O . ASN A 1 85 ? 1.802 -7.360 -3.938 1.00 87.00 85 ASN A O 1
ATOM 674 N N . ILE A 1 86 ? 2.122 -5.181 -3.535 1.00 87.69 86 ILE A N 1
ATOM 675 C CA . ILE A 1 86 ? 1.359 -4.727 -4.708 1.00 87.69 86 ILE A CA 1
ATOM 676 C C . ILE A 1 86 ? 1.900 -5.362 -5.984 1.00 87.69 86 ILE A C 1
ATOM 678 O O . ILE A 1 86 ? 1.120 -5.858 -6.793 1.00 87.69 86 ILE A O 1
ATOM 682 N N . LEU A 1 87 ? 3.222 -5.363 -6.164 1.00 86.56 87 LEU A N 1
ATOM 683 C CA . LEU A 1 87 ? 3.848 -5.931 -7.347 1.00 86.56 87 LEU A CA 1
ATOM 684 C C . LEU A 1 87 ? 3.488 -7.415 -7.496 1.00 86.56 87 LEU A C 1
ATOM 686 O O . LEU A 1 87 ? 3.054 -7.823 -8.569 1.00 86.56 87 LEU A O 1
ATOM 690 N N . LEU A 1 88 ? 3.600 -8.205 -6.424 1.00 84.31 88 LEU A N 1
ATOM 691 C CA . LEU A 1 88 ? 3.240 -9.628 -6.423 1.00 84.31 88 LEU A CA 1
ATOM 692 C C . LEU A 1 88 ? 1.747 -9.866 -6.687 1.00 84.31 88 LEU A C 1
ATOM 694 O O . LEU A 1 88 ? 1.395 -10.805 -7.396 1.00 84.31 88 LEU A O 1
ATOM 698 N N . THR A 1 89 ? 0.884 -9.010 -6.147 1.00 81.62 89 THR A N 1
ATOM 699 C CA . THR A 1 89 ? -0.571 -9.187 -6.172 1.00 81.62 89 THR A CA 1
ATOM 700 C C . THR A 1 89 ? -1.231 -8.686 -7.462 1.00 81.62 89 THR A C 1
ATOM 702 O O . THR A 1 89 ? -2.151 -9.318 -7.998 1.00 81.62 89 THR A O 1
ATOM 705 N N . TYR A 1 90 ? -0.797 -7.528 -7.954 1.00 81.38 90 TYR A N 1
ATOM 706 C CA . TYR A 1 90 ? -1.381 -6.843 -9.110 1.00 81.38 90 TYR A CA 1
ATOM 707 C C . TYR A 1 90 ? -0.514 -6.969 -10.368 1.00 81.38 90 TYR A C 1
ATOM 709 O O . TYR A 1 90 ? -0.965 -6.623 -11.456 1.00 81.38 90 TYR A O 1
ATOM 717 N N . GLY A 1 91 ? 0.717 -7.475 -10.246 1.00 83.19 91 GLY A N 1
ATOM 718 C CA . GLY A 1 91 ? 1.651 -7.641 -11.362 1.00 83.19 91 GLY A CA 1
ATOM 719 C C . GLY A 1 91 ? 2.312 -6.340 -11.823 1.00 83.19 91 GLY A C 1
ATOM 720 O O . GLY A 1 91 ? 3.199 -6.371 -12.671 1.00 83.19 91 GLY A O 1
ATOM 721 N N . ILE A 1 92 ? 1.909 -5.194 -11.277 1.00 86.44 92 ILE A N 1
ATOM 722 C CA . ILE A 1 92 ? 2.446 -3.881 -11.627 1.00 86.44 92 ILE A CA 1
ATOM 723 C C . ILE A 1 92 ? 2.317 -2.927 -10.440 1.00 86.44 92 ILE A C 1
ATOM 725 O O . ILE A 1 92 ? 1.298 -2.900 -9.747 1.00 86.44 92 ILE A O 1
ATOM 729 N N . VAL A 1 93 ? 3.353 -2.123 -10.217 1.00 87.62 93 VAL A N 1
ATOM 730 C CA . VAL A 1 93 ? 3.343 -1.029 -9.243 1.00 87.62 93 VAL A CA 1
ATOM 731 C C . VAL A 1 93 ? 4.096 0.167 -9.808 1.00 87.62 93 VAL A C 1
ATOM 733 O O . VAL A 1 93 ? 5.181 0.021 -10.371 1.00 87.62 93 VAL A O 1
ATOM 736 N N . HIS A 1 94 ? 3.534 1.364 -9.645 1.00 87.75 94 HIS A N 1
ATOM 737 C CA . HIS A 1 94 ? 4.248 2.604 -9.934 1.00 87.75 94 HIS A CA 1
ATOM 738 C C . HIS A 1 94 ? 4.801 3.162 -8.624 1.00 87.75 94 HIS A C 1
ATOM 740 O O . HIS A 1 94 ? 4.037 3.504 -7.722 1.00 87.75 94 HIS A O 1
ATOM 746 N N . CYS A 1 95 ? 6.126 3.230 -8.506 1.00 82.19 95 CYS A N 1
ATOM 747 C CA . CYS A 1 95 ? 6.810 3.726 -7.322 1.00 82.19 95 CYS A CA 1
ATOM 748 C C . CYS A 1 95 ? 7.877 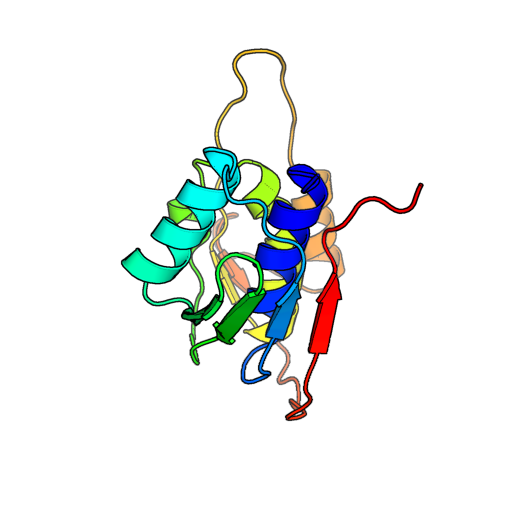4.753 -7.723 1.00 82.19 95 CYS A C 1
ATOM 750 O O . CYS A 1 95 ? 8.856 4.414 -8.379 1.00 82.19 95 CYS A O 1
ATOM 752 N N . ILE A 1 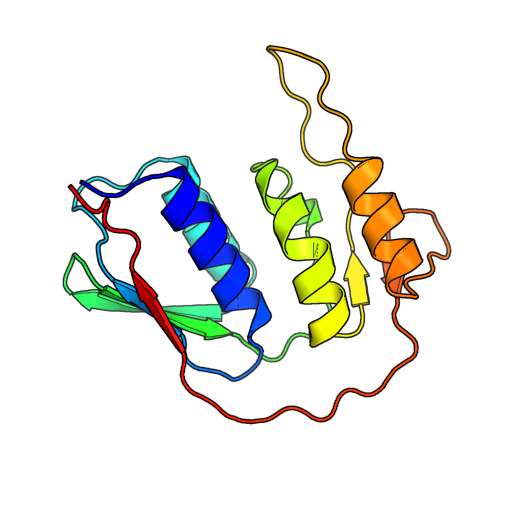96 ? 7.735 6.003 -7.280 1.00 69.88 96 ILE A N 1
ATOM 753 C CA . ILE A 1 96 ? 8.835 6.989 -7.304 1.00 69.88 96 ILE A CA 1
ATOM 754 C C . ILE A 1 96 ? 9.396 7.190 -5.903 1.00 69.88 96 ILE A C 1
ATOM 756 O O . ILE A 1 96 ? 8.868 6.639 -4.937 1.00 69.88 96 ILE A O 1
ATOM 760 N N . GLU A 1 97 ? 10.488 7.959 -5.815 1.00 67.44 97 GLU A N 1
ATOM 761 C CA . GLU A 1 97 ? 11.098 8.395 -4.559 1.00 67.44 97 GLU A CA 1
ATOM 762 C C . GLU A 1 97 ? 10.029 8.717 -3.509 1.00 67.44 97 GLU A C 1
ATOM 764 O O . GLU A 1 97 ? 9.268 9.679 -3.627 1.00 67.44 97 GLU A O 1
ATOM 769 N N . VAL A 1 98 ? 9.969 7.889 -2.465 1.00 68.38 98 VAL A N 1
ATOM 770 C CA . VAL A 1 98 ? 9.172 8.209 -1.284 1.00 68.38 98 VAL A CA 1
ATOM 771 C C . VAL A 1 98 ? 9.700 9.492 -0.656 1.00 68.38 98 VAL A C 1
ATOM 773 O O . VAL A 1 98 ? 10.906 9.751 -0.686 1.00 68.38 98 VAL A O 1
ATOM 776 N N . GLY A 1 99 ? 8.803 10.285 -0.068 1.00 62.78 99 GLY A N 1
ATOM 777 C CA . GLY A 1 99 ? 9.115 11.623 0.425 1.00 62.78 99 GLY A CA 1
ATOM 778 C C . GLY A 1 99 ? 10.419 11.725 1.232 1.00 62.78 99 GLY A C 1
ATOM 779 O O . GLY A 1 99 ? 10.802 10.838 2.012 1.00 62.78 99 GLY A O 1
ATOM 780 N N . GLY A 1 100 ? 11.107 12.854 1.056 1.00 65.75 100 GLY A N 1
ATOM 781 C CA . GLY A 1 100 ? 12.304 13.197 1.816 1.00 65.75 100 GLY A CA 1
ATOM 782 C C . GLY A 1 100 ? 12.031 13.254 3.323 1.00 65.75 100 GLY A C 1
ATOM 783 O O . GLY A 1 100 ? 10.944 13.606 3.772 1.00 65.75 100 GLY A O 1
ATOM 784 N N . CYS A 1 101 ? 13.029 12.897 4.131 1.00 76.25 101 CYS A N 1
ATOM 785 C CA . CYS A 1 101 ? 12.972 13.041 5.583 1.00 76.25 101 CYS A CA 1
ATOM 786 C C . CYS A 1 101 ? 13.864 14.216 5.990 1.00 76.25 101 CYS A C 1
ATOM 788 O O . CYS A 1 101 ? 15.052 14.216 5.672 1.00 76.25 101 CYS A O 1
ATOM 790 N N . GLN A 1 102 ? 13.308 15.194 6.710 1.00 83.94 102 GLN A N 1
ATOM 791 C CA . GLN A 1 102 ? 14.066 16.363 7.177 1.00 83.94 102 GLN A CA 1
ATOM 792 C C . GLN A 1 102 ? 15.140 15.999 8.214 1.00 83.94 102 GLN A C 1
ATOM 794 O O . GLN A 1 102 ? 16.129 16.710 8.347 1.00 83.94 102 GLN A O 1
ATOM 799 N N . PHE A 1 103 ? 14.966 14.887 8.938 1.00 85.25 103 PHE A N 1
ATOM 800 C CA . PHE A 1 103 ? 15.879 14.489 10.011 1.00 85.25 103 PHE A CA 1
ATOM 801 C C . PHE A 1 103 ? 17.151 13.809 9.506 1.00 85.25 103 PHE A C 1
ATOM 803 O O . PHE A 1 103 ? 18.220 13.998 10.073 1.00 85.25 103 PHE A O 1
ATOM 810 N N . THR A 1 104 ? 17.040 12.949 8.492 1.00 86.19 104 THR A N 1
ATOM 811 C CA . THR A 1 104 ? 18.185 12.186 7.981 1.00 86.19 104 THR A CA 1
ATOM 812 C C . THR A 1 104 ? 17.895 11.590 6.610 1.00 86.19 104 THR A C 1
ATOM 814 O O . THR A 1 104 ? 16.739 11.335 6.260 1.00 86.19 104 THR A O 1
ATOM 817 N N . LYS A 1 105 ? 18.956 11.303 5.850 1.00 85.94 105 LYS A N 1
ATOM 818 C CA . LYS A 1 105 ? 18.851 10.515 4.621 1.00 85.94 105 LYS A CA 1
ATOM 819 C C . LYS A 1 105 ? 18.451 9.090 4.979 1.00 85.94 105 LYS A C 1
ATOM 821 O O . LYS A 1 105 ? 19.048 8.451 5.838 1.00 85.94 105 LYS A O 1
ATOM 826 N N . ARG A 1 106 ? 17.432 8.589 4.295 1.00 84.12 106 ARG A N 1
ATOM 827 C CA . ARG A 1 106 ? 16.933 7.224 4.463 1.00 84.12 106 ARG A CA 1
ATOM 828 C C . ARG A 1 106 ? 16.623 6.676 3.066 1.00 84.12 106 ARG A C 1
ATOM 830 O O . ARG A 1 106 ? 15.500 6.885 2.592 1.00 84.12 106 ARG A O 1
ATOM 837 N N . PRO A 1 107 ? 17.621 6.106 2.376 1.00 86.44 107 PRO A N 1
ATOM 838 C CA . PRO A 1 107 ? 17.445 5.594 1.022 1.00 86.44 107 PRO A CA 1
ATOM 839 C C . PRO A 1 107 ? 16.488 4.391 1.007 1.00 86.44 107 PRO A C 1
ATOM 841 O O . PRO A 1 107 ? 16.273 3.749 2.035 1.00 86.44 107 PRO A O 1
ATOM 844 N N . ILE A 1 108 ? 15.888 4.128 -0.155 1.00 87.31 108 ILE A N 1
ATOM 845 C CA . ILE A 1 108 ? 14.980 2.991 -0.403 1.00 87.31 108 ILE A CA 1
ATOM 846 C C . ILE A 1 108 ? 15.576 1.955 -1.363 1.00 87.31 108 ILE A C 1
ATOM 848 O O . ILE A 1 108 ? 14.879 1.063 -1.836 1.00 87.31 108 ILE A O 1
ATOM 852 N N . ASP A 1 109 ? 16.872 2.058 -1.639 1.00 88.12 109 ASP A N 1
ATOM 853 C CA . ASP A 1 109 ? 17.643 1.182 -2.523 1.00 88.12 109 ASP A CA 1
ATOM 854 C C . ASP A 1 109 ? 17.417 -0.304 -2.218 1.00 88.12 109 ASP A C 1
ATOM 856 O O . ASP A 1 109 ? 17.192 -1.097 -3.127 1.00 88.12 109 ASP A O 1
ATOM 860 N N . ARG A 1 110 ? 17.372 -0.684 -0.935 1.00 89.38 110 ARG A N 1
ATOM 861 C CA . ARG A 1 110 ? 17.093 -2.070 -0.529 1.00 89.38 110 ARG A CA 1
ATOM 862 C C . ARG A 1 110 ? 15.701 -2.552 -0.936 1.00 89.38 110 ARG A C 1
ATOM 864 O O . ARG A 1 110 ? 15.561 -3.709 -1.320 1.00 89.38 110 ARG A O 1
ATOM 871 N N . HIS A 1 111 ? 14.693 -1.682 -0.876 1.00 88.81 111 HIS A N 1
ATOM 872 C CA . HIS A 1 111 ? 13.342 -2.026 -1.318 1.00 88.81 111 HIS A CA 1
ATOM 873 C C . HIS A 1 111 ? 13.296 -2.172 -2.838 1.00 88.81 111 HIS A C 1
ATOM 875 O O . HIS A 1 111 ? 12.753 -3.152 -3.332 1.00 88.81 111 HIS A O 1
ATOM 881 N N . LEU A 1 112 ? 13.931 -1.258 -3.578 1.00 87.12 112 LEU A N 1
ATOM 882 C CA . LEU A 1 112 ? 14.005 -1.337 -5.040 1.00 87.12 112 LEU A CA 1
ATOM 883 C C . LEU A 1 112 ? 14.744 -2.603 -5.502 1.00 87.12 112 LEU A C 1
ATOM 885 O O . LEU A 1 112 ? 14.261 -3.316 -6.378 1.00 87.12 112 LEU A O 1
ATOM 889 N N . ASN A 1 113 ? 15.863 -2.941 -4.855 1.00 87.19 113 ASN A N 1
ATOM 890 C CA . ASN A 1 113 ? 16.605 -4.173 -5.127 1.00 87.19 113 ASN A CA 1
ATOM 891 C C . ASN A 1 113 ? 15.763 -5.426 -4.850 1.00 87.19 113 ASN A C 1
ATOM 893 O O . ASN A 1 113 ? 15.864 -6.403 -5.591 1.00 87.19 113 ASN A O 1
ATOM 897 N N . LEU A 1 114 ? 14.912 -5.402 -3.819 1.00 87.19 114 LEU A N 1
ATOM 898 C CA . LEU A 1 114 ? 13.972 -6.489 -3.553 1.00 87.19 114 LEU A CA 1
ATOM 899 C C . LEU A 1 114 ? 12.941 -6.631 -4.681 1.00 87.19 114 LEU A C 1
ATOM 901 O O . LEU A 1 114 ? 12.687 -7.753 -5.105 1.00 87.19 114 LEU A O 1
ATOM 905 N N . LEU A 1 115 ? 12.386 -5.532 -5.207 1.00 87.62 115 LEU A N 1
ATOM 906 C CA . LEU A 1 115 ? 11.447 -5.593 -6.340 1.00 87.62 115 LEU A CA 1
ATOM 907 C C . LEU A 1 115 ? 12.088 -6.258 -7.562 1.00 87.62 115 LEU A C 1
ATOM 909 O O . LEU A 1 115 ? 11.470 -7.120 -8.185 1.00 87.62 115 LEU A O 1
ATOM 913 N N . VAL A 1 116 ? 13.345 -5.916 -7.856 1.00 86.38 116 VAL A N 1
ATOM 914 C CA . VAL A 1 116 ? 14.116 -6.547 -8.936 1.00 86.38 116 VAL A CA 1
ATOM 915 C C . VAL A 1 116 ? 14.363 -8.029 -8.652 1.00 86.38 116 VAL A C 1
ATOM 917 O O . VAL A 1 116 ? 14.151 -8.870 -9.523 1.00 86.38 116 VAL A O 1
ATOM 920 N N . ALA A 1 117 ? 14.748 -8.379 -7.421 1.00 84.44 117 ALA A N 1
ATOM 921 C CA . ALA A 1 117 ? 14.972 -9.767 -7.014 1.00 84.44 117 ALA A CA 1
ATOM 922 C C . ALA A 1 117 ? 13.697 -10.629 -7.071 1.00 84.44 117 ALA A C 1
ATOM 924 O O . ALA A 1 117 ? 13.781 -11.829 -7.327 1.00 84.44 117 ALA A O 1
ATOM 925 N N . LEU A 1 118 ? 12.516 -10.027 -6.889 1.00 82.44 118 LEU A N 1
ATOM 926 C CA . LEU A 1 118 ? 11.219 -10.686 -7.083 1.00 82.44 118 LEU A CA 1
ATOM 927 C C . LEU A 1 118 ? 10.883 -10.937 -8.566 1.00 82.44 118 LEU A C 1
ATOM 929 O O . LEU A 1 118 ? 9.867 -11.566 -8.858 1.00 82.44 118 LEU A O 1
ATOM 933 N N . GLY A 1 119 ? 11.728 -10.485 -9.497 1.00 81.06 119 GLY A N 1
ATOM 934 C CA . GLY A 1 119 ? 11.528 -10.580 -10.944 1.00 81.06 119 GLY A CA 1
ATOM 935 C C . GLY A 1 119 ? 10.919 -9.322 -11.561 1.00 81.06 119 GLY A C 1
ATOM 936 O O . GLY A 1 119 ? 10.559 -9.339 -12.739 1.00 81.06 119 GLY A O 1
ATOM 937 N N . GLY A 1 120 ? 10.778 -8.252 -10.773 1.00 84.06 120 GLY A N 1
ATOM 938 C CA . GLY A 1 120 ? 10.334 -6.955 -11.252 1.00 84.06 120 GLY A CA 1
ATOM 939 C C . GLY A 1 120 ? 11.343 -6.365 -12.230 1.00 84.06 120 GLY A C 1
ATOM 940 O O . GLY A 1 120 ? 12.542 -6.339 -11.959 1.00 84.06 120 GLY A O 1
ATOM 941 N N . TYR A 1 121 ? 10.871 -5.853 -13.356 1.00 81.12 121 TYR A N 1
ATOM 942 C CA . TYR A 1 121 ? 11.689 -5.044 -14.256 1.00 81.12 121 TYR A CA 1
ATOM 943 C C . TYR A 1 121 ? 11.044 -3.678 -14.447 1.00 81.12 121 TYR A C 1
ATOM 945 O O . TYR A 1 121 ? 9.856 -3.501 -14.175 1.00 81.12 121 TYR A O 1
ATOM 953 N N . THR A 1 122 ? 11.837 -2.709 -14.889 1.00 78.56 122 THR A N 1
ATOM 954 C CA . THR A 1 122 ? 11.394 -1.331 -15.068 1.00 78.56 122 THR A CA 1
ATOM 955 C C . THR A 1 122 ? 11.876 -0.780 -16.401 1.00 78.56 122 THR A C 1
ATOM 957 O O . THR A 1 122 ? 13.020 -1.021 -16.784 1.00 78.56 122 THR A O 1
ATOM 960 N N . ASP A 1 123 ? 10.998 -0.053 -17.094 1.00 69.44 123 ASP A N 1
ATOM 961 C CA . ASP A 1 123 ? 11.313 0.593 -18.374 1.00 69.44 123 ASP A CA 1
ATOM 962 C C . ASP A 1 123 ? 11.958 1.979 -18.170 1.00 69.44 123 ASP A C 1
ATOM 964 O O . ASP A 1 123 ? 12.719 2.442 -19.017 1.00 69.44 123 ASP A O 1
ATOM 968 N N . ASP A 1 124 ? 11.684 2.636 -17.037 1.00 74.94 124 ASP A N 1
ATOM 969 C CA . ASP A 1 124 ? 12.073 4.025 -16.745 1.00 74.94 124 ASP A CA 1
ATOM 970 C C . ASP A 1 124 ? 12.671 4.237 -15.336 1.00 74.94 124 ASP A C 1
ATOM 972 O O . ASP A 1 124 ? 12.955 5.369 -14.935 1.00 74.94 124 ASP A O 1
ATOM 976 N N . GLY A 1 125 ? 12.856 3.161 -14.566 1.00 69.75 125 GLY A N 1
ATOM 977 C CA . GLY A 1 125 ? 13.322 3.193 -13.178 1.00 69.75 125 GLY A CA 1
ATOM 978 C C . GLY A 1 125 ? 12.226 3.422 -12.129 1.00 69.75 125 GLY A C 1
ATOM 979 O O . GLY A 1 125 ? 12.545 3.446 -10.940 1.00 69.75 125 GLY A O 1
ATOM 980 N N . LYS A 1 126 ? 10.963 3.619 -12.534 1.00 72.62 126 LYS A N 1
ATOM 981 C CA . LYS A 1 126 ? 9.863 4.065 -11.657 1.00 72.62 126 LYS A CA 1
ATOM 982 C C . LYS A 1 126 ? 8.674 3.115 -11.664 1.00 72.62 126 LYS A C 1
ATOM 984 O O . LYS A 1 126 ? 8.029 2.908 -10.637 1.00 72.62 126 LYS A O 1
ATOM 989 N N . ILE A 1 127 ? 8.359 2.526 -12.811 1.00 76.81 127 ILE A N 1
ATOM 990 C CA . ILE A 1 127 ? 7.279 1.541 -12.905 1.00 76.81 127 ILE A CA 1
ATOM 991 C C . ILE A 1 127 ? 7.891 0.150 -12.916 1.00 76.81 127 ILE A C 1
ATOM 993 O O . ILE A 1 127 ? 8.748 -0.137 -13.750 1.00 76.81 127 ILE A O 1
ATOM 997 N N . PHE A 1 128 ? 7.457 -0.698 -11.987 1.00 77.69 128 PHE A N 1
ATOM 998 C CA . PHE A 1 128 ? 7.880 -2.089 -11.902 1.00 77.69 128 PHE A CA 1
ATOM 999 C C . PHE A 1 128 ? 6.768 -3.006 -12.398 1.00 77.69 128 PHE A C 1
ATOM 1001 O O . PHE A 1 128 ? 5.613 -2.872 -11.992 1.00 77.69 128 PHE A O 1
ATOM 1008 N N . TYR A 1 129 ? 7.146 -3.967 -13.232 1.00 77.88 129 TYR A N 1
ATOM 1009 C CA . TYR A 1 129 ? 6.258 -4.962 -13.821 1.00 77.88 129 TYR A CA 1
ATOM 1010 C C . TYR A 1 129 ? 6.719 -6.370 -13.451 1.00 77.88 129 TYR A C 1
ATOM 1012 O O . TYR A 1 129 ? 7.915 -6.662 -13.483 1.00 77.88 129 TYR A O 1
ATOM 1020 N N . LEU A 1 130 ? 5.775 -7.265 -13.165 1.00 77.94 130 LEU A N 1
ATOM 1021 C CA . LEU A 1 130 ? 5.996 -8.703 -13.061 1.00 77.94 130 LEU A CA 1
ATOM 1022 C C . LEU A 1 130 ? 5.329 -9.425 -14.224 1.00 77.94 130 LEU A C 1
ATOM 1024 O O . LEU A 1 130 ? 4.117 -9.376 -14.421 1.00 77.94 130 LEU A O 1
ATOM 1028 N N . LYS A 1 131 ? 6.134 -10.190 -14.960 1.00 55.81 131 LYS A N 1
ATOM 1029 C CA . LYS A 1 131 ? 5.668 -11.059 -16.040 1.00 55.81 131 LYS A CA 1
ATOM 1030 C C . LYS A 1 131 ? 5.183 -12.393 -15.465 1.00 55.81 131 LYS A C 1
ATOM 1032 O O . LYS A 1 131 ? 5.807 -13.428 -15.692 1.00 55.81 131 LYS A O 1
ATOM 1037 N N . LYS A 1 132 ? 4.125 -12.387 -14.649 1.00 57.44 132 LYS A N 1
ATOM 1038 C CA . LYS A 1 132 ? 3.544 -13.637 -14.143 1.00 57.44 132 LYS A CA 1
ATOM 1039 C C . LYS A 1 132 ? 2.067 -13.498 -13.787 1.00 57.44 132 LYS A C 1
ATOM 1041 O O . LYS A 1 132 ? 1.703 -12.660 -12.970 1.00 57.44 132 LYS A O 1
ATOM 1046 N N . ASP A 1 133 ? 1.255 -14.392 -14.342 1.00 52.41 133 ASP A N 1
ATOM 1047 C CA . ASP A 1 133 ? -0.139 -14.578 -13.946 1.00 52.41 133 ASP A CA 1
ATOM 1048 C C . ASP A 1 133 ? -0.192 -15.388 -12.645 1.00 52.41 133 ASP A C 1
ATOM 1050 O O . ASP A 1 133 ? 0.008 -16.608 -12.641 1.00 52.41 133 ASP A O 1
ATOM 1054 N N . TRP A 1 134 ? -0.435 -14.720 -11.518 1.00 56.16 134 TRP A N 1
ATOM 1055 C CA . TRP A 1 134 ? -0.760 -15.401 -10.266 1.00 56.16 134 TRP A CA 1
ATOM 1056 C C . TRP A 1 134 ? -2.237 -15.820 -10.270 1.00 56.16 134 TRP A C 1
ATOM 1058 O O . TRP A 1 134 ? -3.123 -15.039 -10.617 1.00 56.16 134 TRP A O 1
ATOM 1068 N N . LYS A 1 135 ? -2.512 -17.074 -9.891 1.00 48.06 135 LYS A N 1
ATOM 1069 C CA . LYS A 1 135 ? -3.876 -17.553 -9.624 1.00 48.06 135 LYS A CA 1
ATOM 1070 C C . LYS A 1 135 ? -4.250 -17.173 -8.188 1.00 48.06 135 LYS A C 1
ATOM 1072 O O . LYS A 1 135 ? -3.631 -17.684 -7.261 1.00 48.06 135 LYS A O 1
ATOM 1077 N N . ASN A 1 136 ? -5.244 -16.302 -8.020 1.00 53.31 136 ASN A N 1
ATOM 1078 C CA . ASN A 1 136 ? -5.730 -15.869 -6.703 1.00 53.31 136 ASN A CA 1
ATOM 1079 C C . ASN A 1 136 ? -6.679 -16.898 -6.063 1.00 53.31 136 ASN A C 1
ATOM 1081 O O . ASN A 1 136 ? -7.488 -17.508 -6.766 1.00 53.31 136 ASN A O 1
ATOM 1085 N N . SER A 1 137 ? -6.617 -17.020 -4.735 1.00 51.53 137 SER A N 1
ATOM 1086 C CA . SER A 1 137 ? -7.663 -17.583 -3.870 1.00 51.53 137 SER A CA 1
ATOM 1087 C C . SER A 1 137 ? -8.514 -16.455 -3.256 1.00 51.53 137 SER A C 1
ATOM 1089 O O . SER A 1 137 ? -8.050 -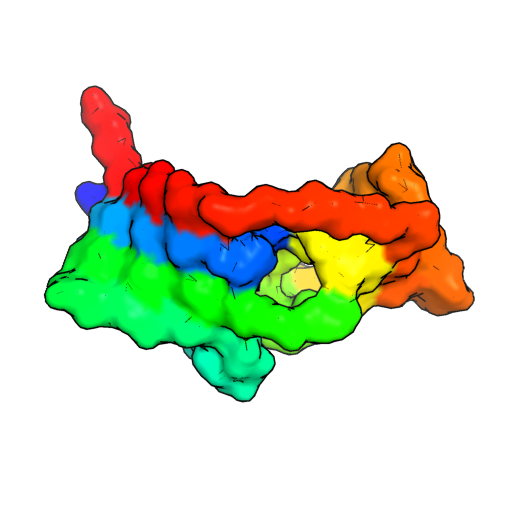15.319 -3.164 1.00 51.53 137 SER A O 1
ATOM 1091 N N . ASN A 1 138 ? -9.764 -16.760 -2.886 1.00 54.72 138 ASN A N 1
ATOM 1092 C CA . ASN A 1 138 ? -10.672 -15.856 -2.163 1.00 54.72 138 ASN A CA 1
ATOM 1093 C C . ASN A 1 138 ? -10.729 -16.291 -0.686 1.00 54.72 138 ASN A C 1
ATOM 1095 O O . ASN A 1 138 ? -11.603 -17.072 -0.314 1.00 54.72 138 ASN A O 1
ATOM 1099 N N . ASP A 1 139 ? -9.794 -15.813 0.125 1.00 62.59 139 ASP A N 1
ATOM 1100 C CA . ASP A 1 139 ? -9.652 -16.122 1.550 1.00 62.59 139 ASP A CA 1
ATOM 1101 C C . ASP A 1 139 ? -10.005 -14.898 2.429 1.00 62.59 139 ASP A C 1
ATOM 1103 O O . ASP A 1 139 ? -10.039 -13.758 1.967 1.00 62.59 139 ASP A O 1
ATOM 1107 N N . GLU A 1 140 ? -10.261 -15.103 3.721 1.00 62.75 140 GLU A N 1
ATOM 1108 C CA . GLU A 1 140 ? -10.469 -14.017 4.695 1.00 62.75 140 GLU A CA 1
ATOM 1109 C C . GLU A 1 140 ? -9.264 -13.901 5.636 1.00 62.75 140 GLU A C 1
ATOM 1111 O O . GLU A 1 140 ? -8.728 -14.911 6.097 1.00 62.75 140 GLU A O 1
ATOM 1116 N N . PHE A 1 141 ? -8.848 -12.669 5.958 1.00 68.31 141 PHE A N 1
ATOM 1117 C CA . PHE A 1 141 ? -7.695 -12.416 6.832 1.00 68.31 141 PHE A CA 1
ATOM 1118 C C . PHE A 1 141 ? -8.061 -11.488 7.996 1.00 68.31 141 PHE A C 1
ATOM 1120 O O . PHE A 1 141 ? -8.743 -10.475 7.830 1.00 68.31 141 PHE A O 1
ATOM 1127 N N . ILE A 1 142 ? -7.570 -11.816 9.195 1.00 70.00 142 ILE A N 1
ATOM 1128 C CA . ILE A 1 142 ? -7.767 -11.017 10.411 1.00 70.00 142 ILE A CA 1
ATOM 1129 C C . ILE A 1 142 ? -6.404 -10.537 10.904 1.00 70.00 142 ILE A C 1
ATOM 1131 O O . ILE A 1 142 ? -5.529 -11.346 11.211 1.00 70.00 142 ILE A O 1
ATOM 1135 N N . PHE A 1 143 ? -6.247 -9.222 11.034 1.00 72.25 143 PHE A N 1
ATOM 1136 C CA . PHE A 1 143 ? -5.083 -8.595 11.647 1.00 72.25 143 PHE A CA 1
ATOM 1137 C C . PHE A 1 143 ? -5.456 -7.875 12.948 1.00 72.25 143 PHE A C 1
ATOM 1139 O O . PHE A 1 143 ? -6.527 -7.278 13.086 1.00 72.25 143 PHE A O 1
ATOM 1146 N N . ASP A 1 144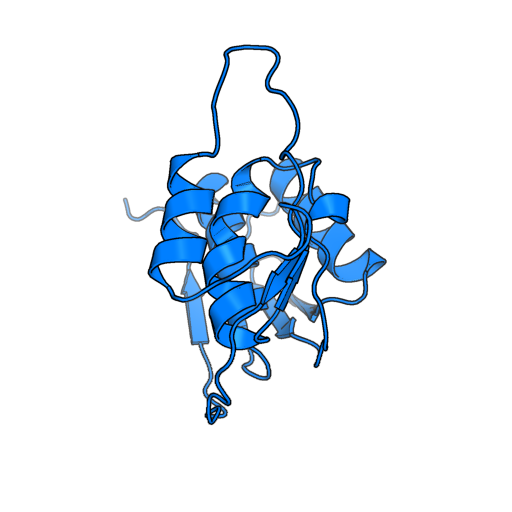 ? -4.535 -7.892 13.907 1.00 60.66 144 ASP A N 1
ATOM 1147 C CA . ASP A 1 144 ? -4.689 -7.237 15.204 1.00 60.66 144 ASP A CA 1
ATOM 1148 C C . ASP A 1 144 ? -3.544 -6.245 15.422 1.00 60.66 144 ASP A C 1
ATOM 1150 O O . ASP A 1 144 ? -2.375 -6.623 15.365 1.00 60.66 144 ASP A O 1
ATOM 1154 N N . CYS A 1 145 ? -3.874 -4.968 15.646 1.00 72.50 145 CYS A N 1
ATOM 1155 C CA . CYS A 1 145 ? -2.886 -3.905 15.852 1.00 72.50 145 CYS A CA 1
ATOM 1156 C C . CYS A 1 145 ? -2.646 -3.542 17.328 1.00 72.50 145 CYS A C 1
ATOM 1158 O O . CYS A 1 145 ? -2.014 -2.522 17.629 1.00 72.50 145 CYS A O 1
ATOM 1160 N N . ARG A 1 146 ? -3.165 -4.340 18.269 1.00 71.56 146 ARG A N 1
ATOM 1161 C CA . ARG A 1 146 ? -2.951 -4.138 19.708 1.00 71.56 146 ARG A CA 1
ATOM 1162 C C . ARG A 1 146 ? -1.541 -4.564 20.117 1.00 71.56 146 ARG A C 1
ATOM 1164 O O . ARG A 1 146 ? -1.027 -5.580 19.668 1.00 71.56 146 ARG A O 1
ATOM 1171 N N . THR A 1 147 ? -0.937 -3.814 21.035 1.00 56.94 147 THR A N 1
ATOM 1172 C CA . THR A 1 147 ? 0.298 -4.229 21.711 1.00 56.94 147 THR A CA 1
ATOM 1173 C C . THR A 1 147 ? 0.001 -5.387 22.665 1.00 56.94 147 THR A C 1
ATOM 1175 O O . THR A 1 147 ? -0.874 -5.258 23.525 1.00 56.94 147 THR A O 1
ATOM 1178 N N . THR A 1 148 ? 0.727 -6.497 22.546 1.00 55.00 148 THR A N 1
ATOM 1179 C CA . THR A 1 148 ? 0.751 -7.543 23.576 1.00 55.00 148 THR A CA 1
ATOM 1180 C C . THR A 1 148 ? 1.586 -7.037 24.751 1.00 55.00 148 THR A C 1
ATOM 1182 O O . THR A 1 148 ? 2.755 -6.706 24.553 1.00 55.00 148 THR A O 1
ATOM 1185 N N . ASN A 1 149 ? 0.978 -6.919 25.934 1.00 46.28 149 ASN A N 1
ATOM 1186 C CA . ASN A 1 149 ? 1.712 -6.682 27.182 1.00 46.28 149 ASN A CA 1
ATOM 1187 C C . ASN A 1 149 ? 2.443 -7.949 27.622 1.00 46.28 149 ASN A C 1
ATOM 1189 O O . ASN A 1 149 ? 1.841 -9.035 27.457 1.00 46.28 149 ASN A O 1
#

pLDDT: mean 81.48, std 11.01, range [46.28, 94.75]

Organism: NCBI:txid433720

Foldseek 3Di:
DFDQVLLLVLLLVLLLQAQAKEKEFAADLDHDPLNVVSVVLCVVVVQWDWDDPDSTIIITGGDLDLEDECVSVLVDPCSLVNQQSCCVRNQKYFADDRDDDPVDDDDCVVSLVVLVVVVWDDPPSGMTGHPDDDDHDHYYYYHYRDDDD